Protein AF-A0A383RAY9-F1 (afdb_monomer_lite)

pLDDT: mean 89.91, std 9.3, range [59.38, 98.06]

Sequence (61 aa):
MMPNHVHMLVAIPPKISVSAFMGYLKGKSALMIFEKHANLKYKYGNRKFWAEGYYVSTGLK

Secondary structure (DSSP, 8-state):
-BTTB--------TTS-HHHHHHHHHHHHHHHHHHH-HHHHHHTTT---S-S---------

Organism: Paenibacillus alvei (NCBI:txid44250)

Foldseek 3Di:
DDPQDDDDDDDDDPVDDPVNVCCCVLVVVLVVCCVVCVVVCVVVVVSRRDDPDDDDDDDDD

Structure (mmCIF, N/CA/C/O backbone):
data_AF-A0A383RAY9-F1
#
_entry.id   AF-A0A383RAY9-F1
#
loop_
_atom_site.group_PDB
_atom_site.id
_atom_site.type_symbol
_atom_site.label_atom_id
_atom_site.label_alt_id
_atom_site.label_comp_id
_atom_site.label_asym_id
_atom_site.label_entity_id
_atom_site.label_seq_id
_atom_site.pdbx_PDB_ins_code
_atom_site.Cartn_x
_atom_site.Cartn_y
_atom_site.Cartn_z
_atom_site.occupancy
_atom_site.B_iso_or_equiv
_atom_site.auth_seq_id
_atom_site.auth_comp_id
_atom_site.auth_asym_id
_atom_site.auth_atom_id
_atom_site.pdbx_PDB_model_num
ATOM 1 N N 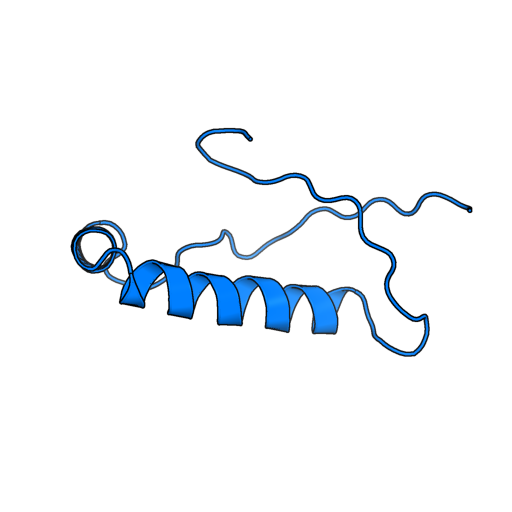. MET A 1 1 ? -13.261 4.797 -13.876 1.00 63.72 1 MET A N 1
ATOM 2 C CA . MET A 1 1 ? -11.828 4.683 -13.517 1.00 63.72 1 MET A CA 1
ATOM 3 C C . MET A 1 1 ? -11.129 5.898 -14.101 1.00 63.72 1 MET A C 1
ATOM 5 O O . MET A 1 1 ? -11.426 6.215 -15.247 1.00 63.72 1 MET A O 1
ATOM 9 N N . MET A 1 2 ? -10.313 6.621 -13.331 1.00 84.94 2 MET A N 1
ATOM 10 C CA . MET A 1 2 ? -9.606 7.794 -13.857 1.00 84.94 2 MET A CA 1
ATOM 11 C C . MET A 1 2 ? -8.214 7.390 -14.357 1.00 84.94 2 MET A C 1
ATOM 13 O O . MET A 1 2 ? -7.650 6.430 -13.831 1.00 84.94 2 MET A O 1
ATOM 17 N N . PRO A 1 3 ? -7.643 8.084 -15.3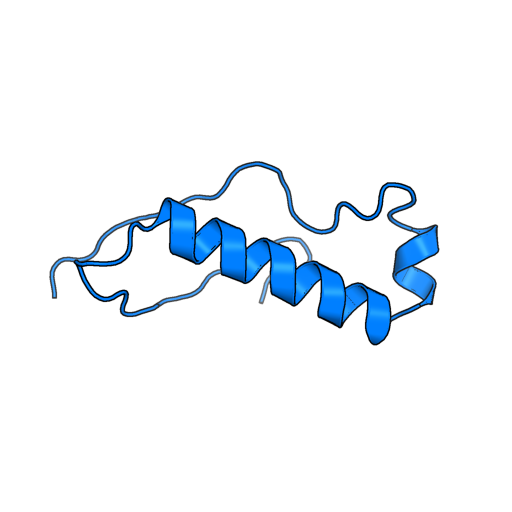59 1.00 85.25 3 PRO A N 1
ATOM 18 C CA . PRO A 1 3 ? -6.379 7.665 -15.973 1.00 85.25 3 PRO A CA 1
ATOM 19 C C . PRO A 1 3 ? -5.187 7.591 -15.007 1.00 85.25 3 PRO A C 1
ATOM 21 O O . PRO A 1 3 ? -4.231 6.870 -15.273 1.00 85.25 3 PRO A O 1
ATOM 24 N N . ASN A 1 4 ? -5.225 8.337 -13.898 1.00 90.00 4 ASN A N 1
ATOM 25 C CA . ASN A 1 4 ? -4.112 8.485 -12.957 1.00 90.00 4 ASN A CA 1
ATOM 26 C C . ASN A 1 4 ? -4.434 8.060 -11.513 1.00 90.00 4 ASN A C 1
ATOM 28 O O . ASN A 1 4 ? -3.543 8.103 -10.668 1.00 90.00 4 ASN A O 1
ATOM 32 N N . HIS A 1 5 ? -5.675 7.668 -11.207 1.00 92.88 5 HIS A N 1
ATOM 33 C CA . HIS A 1 5 ? -6.045 7.213 -9.867 1.00 92.88 5 HIS A CA 1
ATOM 34 C C . HIS A 1 5 ? -7.286 6.316 -9.859 1.00 92.88 5 HIS A C 1
ATOM 36 O O . HIS A 1 5 ? -8.098 6.296 -10.789 1.00 92.88 5 HIS A O 1
ATOM 42 N N . VAL A 1 6 ? -7.432 5.568 -8.767 1.00 95.31 6 VAL A N 1
ATOM 43 C CA . VAL A 1 6 ? -8.510 4.599 -8.572 1.00 95.31 6 VAL A CA 1
ATOM 44 C C . VAL A 1 6 ? -9.266 4.941 -7.294 1.00 95.31 6 VAL A C 1
ATOM 46 O O . VAL A 1 6 ? -8.656 5.149 -6.249 1.00 95.31 6 VAL A O 1
ATOM 49 N N . HIS A 1 7 ? -10.595 4.964 -7.390 1.00 94.75 7 HIS A N 1
ATOM 50 C CA . HIS A 1 7 ? -11.509 5.025 -6.249 1.00 94.75 7 HIS A CA 1
ATOM 51 C C . HIS A 1 7 ? -12.076 3.631 -6.004 1.00 94.75 7 HIS A C 1
ATOM 53 O O . HIS A 1 7 ? -12.487 2.965 -6.956 1.00 94.75 7 HIS A O 1
ATOM 59 N N . MET A 1 8 ? -12.093 3.187 -4.750 1.00 94.75 8 MET A N 1
ATOM 60 C CA . MET A 1 8 ? -12.644 1.889 -4.359 1.00 94.75 8 MET A CA 1
ATOM 61 C C . MET A 1 8 ? -13.489 2.048 -3.103 1.00 94.75 8 MET A C 1
ATOM 63 O O . MET A 1 8 ? -13.057 2.683 -2.143 1.00 94.75 8 MET A O 1
ATOM 67 N N . LEU A 1 9 ? -14.663 1.420 -3.103 1.00 94.75 9 LEU A N 1
ATOM 68 C CA . LEU A 1 9 ? -15.456 1.197 -1.902 1.00 94.75 9 LEU A CA 1
ATOM 69 C C . LEU A 1 9 ? -15.209 -0.239 -1.437 1.00 94.75 9 LEU A C 1
ATOM 71 O O . LEU A 1 9 ? -15.454 -1.181 -2.189 1.00 94.75 9 LEU A O 1
ATOM 75 N N . VAL A 1 10 ? -14.690 -0.407 -0.222 1.00 94.62 10 VAL A N 1
ATOM 76 C CA . VAL A 1 10 ? -14.301 -1.715 0.321 1.00 94.62 10 VAL A CA 1
ATOM 77 C C . VAL A 1 10 ? -14.763 -1.864 1.765 1.00 94.62 10 VAL A C 1
ATOM 79 O O . VAL A 1 10 ? -14.704 -0.918 2.546 1.00 94.62 10 VAL A O 1
ATOM 82 N N . ALA A 1 11 ? -15.188 -3.071 2.131 1.00 95.50 11 ALA A N 1
ATOM 83 C CA . ALA A 1 11 ? -15.414 -3.444 3.521 1.00 95.50 11 ALA A CA 1
ATOM 84 C C . ALA A 1 11 ? -14.129 -4.065 4.087 1.00 95.50 11 ALA A C 1
ATOM 86 O O . ALA A 1 11 ? -13.703 -5.128 3.634 1.00 95.50 11 ALA A O 1
ATOM 87 N N . ILE A 1 12 ? -13.509 -3.407 5.069 1.00 95.19 12 ILE A N 1
ATOM 88 C CA . ILE A 1 12 ? -12.287 -3.887 5.730 1.00 95.19 12 ILE A CA 1
ATOM 89 C C . ILE A 1 12 ? -12.666 -4.418 7.120 1.00 95.19 12 ILE A C 1
ATOM 91 O O . ILE A 1 12 ? -13.290 -3.686 7.890 1.00 95.19 12 ILE A O 1
ATOM 95 N N . PRO A 1 13 ? -12.315 -5.671 7.472 1.00 96.00 13 PRO A N 1
ATOM 96 C CA . PRO A 1 13 ? -12.509 -6.175 8.828 1.00 96.00 13 PRO A CA 1
ATOM 97 C C . PRO A 1 13 ? -11.806 -5.277 9.861 1.00 96.00 13 PRO A C 1
ATOM 99 O O . PRO A 1 13 ? -10.637 -4.959 9.656 1.00 96.00 13 PRO A O 1
ATOM 102 N N . PRO A 1 14 ? -12.433 -4.939 11.004 1.00 94.81 14 PRO A N 1
ATOM 103 C CA . PRO A 1 14 ? -11.879 -3.971 11.963 1.00 94.81 14 PRO A CA 1
ATOM 104 C C . PRO A 1 14 ? -10.553 -4.418 12.600 1.00 94.81 14 PRO A C 1
ATOM 106 O O . PRO A 1 14 ? -9.775 -3.593 13.062 1.00 94.81 14 PRO A O 1
ATOM 109 N N . LYS A 1 15 ? -10.265 -5.727 12.586 1.00 97.31 15 LYS A N 1
ATOM 110 C CA . LYS A 1 15 ? -8.985 -6.305 13.026 1.00 97.31 15 LYS A CA 1
ATOM 111 C C . LYS A 1 15 ? -7.811 -6.034 12.073 1.00 97.31 15 LYS A C 1
ATOM 113 O O . LYS A 1 15 ? -6.673 -6.331 12.415 1.00 97.31 15 LYS A O 1
ATOM 118 N N . ILE A 1 16 ? -8.080 -5.538 10.865 1.00 97.88 16 ILE A N 1
ATOM 119 C CA . ILE A 1 16 ? -7.071 -5.189 9.864 1.00 97.88 16 ILE A CA 1
ATOM 120 C C . ILE A 1 16 ? -7.023 -3.668 9.780 1.00 97.88 16 ILE A C 1
ATOM 122 O O . ILE A 1 16 ? -8.027 -3.024 9.484 1.00 97.88 16 ILE A O 1
ATOM 126 N N . SER A 1 17 ? -5.849 -3.083 10.006 1.00 97.56 17 SER A N 1
ATOM 127 C CA . SER A 1 17 ? -5.692 -1.644 9.827 1.00 97.56 17 SER A CA 1
ATOM 128 C C . SER A 1 17 ? -5.823 -1.259 8.351 1.00 97.56 17 SER A C 1
ATOM 130 O O . SER A 1 17 ? -5.380 -1.978 7.449 1.00 97.56 17 SER A O 1
ATOM 132 N N . VAL A 1 18 ? -6.378 -0.072 8.095 1.00 97.00 18 VAL A N 1
ATOM 133 C CA . VAL A 1 18 ? -6.455 0.499 6.740 1.00 97.00 18 VAL A CA 1
ATOM 134 C C . VAL A 1 18 ? -5.065 0.571 6.100 1.00 97.00 18 VAL A C 1
ATOM 136 O O . VAL A 1 18 ? -4.916 0.257 4.923 1.00 97.00 18 VAL A O 1
ATOM 139 N N . SER A 1 19 ? -4.032 0.927 6.869 1.00 97.38 19 SER A N 1
ATOM 140 C CA . SER A 1 19 ? -2.654 1.010 6.375 1.00 97.38 19 SER A CA 1
ATOM 141 C C . SER A 1 19 ? -2.096 -0.345 5.936 1.00 97.38 19 SER A C 1
ATOM 143 O O . SER A 1 19 ? -1.482 -0.425 4.872 1.00 97.38 19 SER A O 1
ATOM 145 N N . ALA A 1 20 ? -2.351 -1.419 6.691 1.00 98.06 20 ALA A N 1
ATOM 146 C CA . ALA A 1 20 ? -1.929 -2.766 6.316 1.00 98.06 20 ALA A CA 1
ATOM 147 C C . ALA A 1 20 ? -2.644 -3.237 5.042 1.00 98.06 20 ALA A C 1
ATOM 149 O O . ALA A 1 20 ? -2.001 -3.738 4.116 1.00 98.06 20 ALA A O 1
ATOM 150 N N . PHE A 1 21 ? -3.959 -3.007 4.960 1.00 97.75 21 PHE A N 1
ATOM 151 C CA . PHE A 1 21 ? -4.740 -3.304 3.760 1.00 97.75 21 PHE A CA 1
ATOM 152 C C . PHE A 1 21 ? -4.215 -2.540 2.535 1.00 97.75 21 PHE A C 1
ATOM 154 O O . PHE A 1 21 ? -3.950 -3.148 1.497 1.00 97.75 21 PHE A O 1
ATOM 161 N N . MET A 1 22 ? -3.993 -1.228 2.656 1.00 97.75 22 MET A N 1
ATOM 162 C CA . MET A 1 22 ? -3.488 -0.395 1.560 1.00 97.75 22 MET A CA 1
ATOM 163 C C . MET A 1 22 ? -2.060 -0.761 1.151 1.00 97.75 22 MET A C 1
ATOM 165 O O . MET A 1 22 ? -1.757 -0.756 -0.043 1.00 97.75 22 MET A O 1
ATOM 169 N N . GLY A 1 23 ? -1.197 -1.119 2.106 1.00 97.31 23 GLY A N 1
ATOM 170 C CA . GLY A 1 23 ? 0.153 -1.610 1.832 1.00 97.31 23 GLY A CA 1
ATOM 171 C C . GLY A 1 23 ? 0.133 -2.889 0.996 1.00 97.31 23 GLY A C 1
ATOM 172 O O . GLY A 1 23 ? 0.782 -2.956 -0.051 1.00 97.31 23 GLY A O 1
ATOM 173 N N . TYR A 1 24 ? -0.680 -3.871 1.400 1.00 97.50 24 TYR A N 1
ATOM 174 C CA . TYR A 1 24 ? -0.865 -5.103 0.635 1.00 97.50 24 TYR A CA 1
ATOM 175 C C . TYR A 1 24 ? -1.451 -4.825 -0.753 1.00 97.50 24 TYR A C 1
ATOM 177 O O . TYR A 1 24 ? -0.898 -5.275 -1.757 1.00 97.50 24 TYR A O 1
ATOM 185 N N . LEU A 1 25 ? -2.540 -4.056 -0.822 1.00 97.25 25 LEU A N 1
ATOM 186 C CA . LEU A 1 25 ? -3.263 -3.797 -2.061 1.00 97.25 25 LEU A CA 1
ATOM 187 C C . LEU A 1 25 ? -2.385 -3.076 -3.087 1.00 97.25 25 LEU A C 1
ATOM 189 O O . LEU A 1 25 ? -2.264 -3.538 -4.224 1.00 97.25 25 LEU A O 1
ATOM 193 N N . LYS A 1 26 ? -1.728 -1.980 -2.688 1.00 96.12 26 LYS A N 1
ATOM 194 C CA . LYS A 1 26 ? -0.827 -1.217 -3.565 1.00 96.12 26 LYS A CA 1
ATOM 195 C C . LYS A 1 26 ? 0.385 -2.058 -3.974 1.00 96.12 26 LYS A C 1
ATOM 197 O O . LYS A 1 26 ? 0.744 -2.065 -5.149 1.00 96.12 26 LYS A O 1
ATOM 202 N N . GLY A 1 27 ? 0.977 -2.812 -3.045 1.00 95.31 27 GLY A N 1
ATOM 203 C CA . GLY A 1 27 ? 2.141 -3.657 -3.320 1.00 95.31 27 GLY A CA 1
ATOM 204 C C . GLY A 1 27 ? 1.841 -4.808 -4.286 1.00 95.31 27 GLY A C 1
ATOM 205 O O . GLY A 1 27 ? 2.514 -4.954 -5.308 1.00 95.31 27 GLY A O 1
ATOM 206 N N . LYS A 1 28 ? 0.806 -5.609 -4.002 1.00 96.62 28 LYS A N 1
ATOM 207 C CA . LYS A 1 28 ? 0.432 -6.758 -4.842 1.00 96.62 28 LYS A CA 1
ATOM 208 C C . LYS A 1 28 ? -0.063 -6.336 -6.217 1.00 96.62 28 LYS A C 1
ATOM 210 O O . LYS A 1 28 ? 0.348 -6.934 -7.207 1.00 96.62 28 LYS A O 1
ATOM 215 N N . SER A 1 29 ? -0.882 -5.289 -6.300 1.00 95.19 29 SER A N 1
ATOM 216 C CA . SER A 1 29 ? -1.343 -4.788 -7.599 1.00 95.19 29 SER A CA 1
ATOM 217 C C . SER A 1 29 ? -0.194 -4.245 -8.449 1.00 95.19 29 SER A C 1
ATOM 219 O O . SER A 1 29 ? -0.139 -4.565 -9.632 1.00 95.19 29 SER A O 1
ATOM 221 N N . ALA A 1 30 ? 0.759 -3.503 -7.871 1.00 93.44 30 ALA A N 1
ATOM 222 C CA . ALA A 1 30 ? 1.928 -3.027 -8.613 1.00 93.44 30 ALA A CA 1
ATOM 223 C C . ALA A 1 30 ? 2.739 -4.193 -9.201 1.00 93.44 30 ALA A C 1
ATOM 225 O O . ALA A 1 30 ? 3.100 -4.149 -10.377 1.00 93.44 30 ALA A O 1
ATOM 226 N N . LEU A 1 31 ? 2.961 -5.260 -8.420 1.00 92.56 31 LEU A N 1
ATOM 227 C CA . LEU A 1 31 ? 3.634 -6.471 -8.900 1.00 92.56 31 LEU A CA 1
ATOM 228 C C . LEU A 1 31 ? 2.892 -7.084 -10.097 1.00 92.56 31 LEU A C 1
ATOM 230 O O . LEU A 1 31 ? 3.481 -7.243 -11.165 1.00 92.56 31 LEU A O 1
A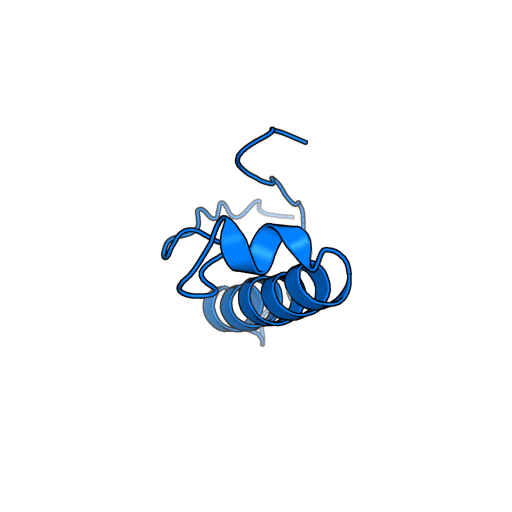TOM 234 N N . MET A 1 32 ? 1.590 -7.337 -9.947 1.00 94.12 32 MET A N 1
ATOM 235 C CA . MET A 1 32 ? 0.764 -7.938 -11.001 1.00 94.12 32 MET A CA 1
ATOM 236 C C . MET A 1 32 ? 0.702 -7.074 -12.268 1.00 94.12 32 MET A C 1
ATOM 238 O O . MET A 1 32 ? 0.684 -7.602 -13.379 1.00 94.12 32 MET A O 1
ATOM 242 N N . ILE A 1 33 ? 0.670 -5.746 -12.126 1.00 92.69 33 ILE A N 1
ATOM 243 C CA . ILE A 1 33 ? 0.655 -4.813 -13.259 1.00 92.69 33 ILE A CA 1
ATOM 244 C C . ILE A 1 33 ? 1.973 -4.888 -14.027 1.00 92.69 33 ILE A C 1
ATOM 246 O O . ILE A 1 33 ? 1.953 -4.998 -15.251 1.00 92.69 33 ILE A O 1
ATOM 250 N N . PHE A 1 34 ? 3.116 -4.878 -13.338 1.00 91.12 34 PHE A N 1
ATOM 251 C CA . PHE A 1 34 ? 4.410 -5.003 -14.009 1.00 91.12 34 PHE A CA 1
ATOM 252 C C . PHE A 1 34 ? 4.639 -6.393 -14.613 1.00 91.12 34 PHE A C 1
ATOM 254 O O . PHE A 1 34 ? 5.338 -6.498 -15.620 1.00 91.12 34 PHE A O 1
ATOM 261 N N . GLU A 1 35 ? 4.073 -7.450 -14.031 1.00 90.75 35 GLU A N 1
ATOM 262 C CA . GLU A 1 35 ? 4.096 -8.795 -14.621 1.00 90.75 35 GLU A CA 1
ATOM 263 C C . GLU A 1 35 ? 3.287 -8.859 -15.922 1.00 90.75 35 GLU A C 1
ATOM 265 O O . GLU A 1 35 ? 3.788 -9.370 -16.921 1.00 90.75 35 GLU A O 1
ATOM 270 N N . LYS A 1 36 ? 2.074 -8.291 -15.941 1.00 92.56 36 LYS A N 1
ATOM 271 C CA . LYS A 1 36 ? 1.181 -8.321 -17.114 1.00 92.56 36 LYS A CA 1
ATOM 272 C C . LYS A 1 36 ? 1.546 -7.312 -18.204 1.00 92.56 36 LYS A C 1
ATOM 274 O O . LYS A 1 36 ? 1.268 -7.551 -19.375 1.00 92.56 36 LYS A O 1
ATOM 279 N N . HIS A 1 37 ? 2.154 -6.187 -17.837 1.00 89.50 37 HIS A N 1
ATOM 280 C CA . HIS A 1 37 ? 2.454 -5.077 -18.741 1.00 89.50 37 HIS A CA 1
ATOM 281 C C . HIS A 1 37 ? 3.945 -4.737 -18.687 1.00 89.50 37 HIS A C 1
ATOM 283 O O . HIS A 1 37 ? 4.366 -3.743 -18.089 1.00 89.50 37 HIS A O 1
ATOM 289 N N . ALA A 1 38 ? 4.766 -5.582 -19.318 1.00 79.75 38 ALA A N 1
ATOM 290 C CA . ALA A 1 38 ? 6.225 -5.457 -19.291 1.00 79.75 38 ALA A CA 1
ATOM 291 C C . ALA A 1 38 ? 6.729 -4.084 -19.781 1.00 79.75 38 ALA A C 1
ATOM 293 O O . ALA A 1 38 ? 7.710 -3.565 -19.251 1.00 79.75 38 ALA A O 1
ATOM 294 N N . ASN A 1 39 ? 6.020 -3.452 -20.721 1.00 81.94 39 ASN A N 1
ATOM 295 C CA . ASN A 1 39 ? 6.315 -2.107 -21.220 1.00 81.94 39 ASN A CA 1
ATOM 296 C C . ASN A 1 39 ? 6.246 -1.022 -20.126 1.00 81.94 39 ASN A C 1
ATOM 298 O O . ASN A 1 39 ? 6.985 -0.038 -20.182 1.00 81.94 39 ASN A O 1
ATOM 302 N N . LEU A 1 40 ? 5.412 -1.203 -19.097 1.00 82.25 40 LEU A N 1
ATOM 303 C CA . LEU A 1 40 ? 5.315 -0.253 -17.989 1.00 82.25 40 LEU A CA 1
ATOM 304 C C . LEU A 1 40 ? 6.560 -0.264 -17.097 1.00 82.25 40 LEU A C 1
ATOM 306 O O . LEU A 1 40 ? 6.842 0.754 -16.469 1.00 82.25 40 LEU A O 1
ATOM 310 N N . LYS A 1 41 ? 7.347 -1.349 -17.073 1.00 71.31 41 LYS A N 1
ATOM 311 C CA . LYS A 1 41 ? 8.620 -1.378 -16.330 1.00 71.31 41 LYS A CA 1
ATOM 312 C C . LYS A 1 41 ? 9.591 -0.307 -16.830 1.00 71.31 41 LYS A C 1
ATOM 314 O O . LYS A 1 41 ? 10.287 0.292 -16.021 1.00 71.31 41 LYS A O 1
ATOM 319 N N . TYR A 1 42 ? 9.598 -0.042 -18.137 1.00 71.94 42 TYR A N 1
ATOM 320 C CA . TYR A 1 42 ? 10.443 0.988 -18.746 1.00 71.94 42 TYR A CA 1
ATOM 321 C C . TYR A 1 42 ? 9.915 2.399 -18.466 1.00 71.94 42 TYR A C 1
ATOM 323 O O . TYR A 1 42 ? 10.692 3.297 -18.161 1.00 71.94 42 TYR A O 1
ATOM 331 N N . LYS A 1 43 ? 8.588 2.588 -18.501 1.00 77.88 43 LYS A N 1
ATOM 332 C CA . LYS A 1 43 ? 7.944 3.874 -18.182 1.00 77.88 43 LYS A CA 1
ATOM 333 C C . LYS A 1 43 ? 8.106 4.268 -16.708 1.00 77.88 43 LYS A C 1
ATOM 335 O O . LYS A 1 43 ? 8.236 5.446 -16.397 1.00 77.88 43 LYS A O 1
ATOM 340 N N . TYR A 1 44 ? 8.107 3.287 -15.809 1.00 79.62 44 TYR A N 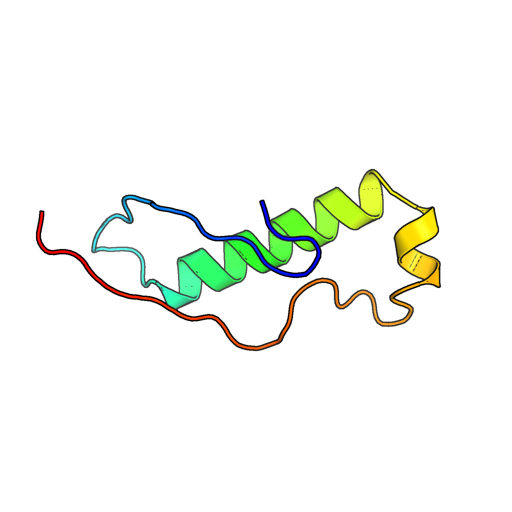1
ATOM 341 C CA . TYR A 1 44 ? 8.236 3.478 -14.366 1.00 79.62 44 TYR A CA 1
ATOM 342 C C . TYR A 1 44 ? 9.526 2.825 -13.864 1.00 79.62 44 TYR A C 1
ATOM 344 O O . TYR A 1 44 ? 9.465 1.920 -13.037 1.00 79.62 44 TYR A O 1
ATOM 352 N N . GLY A 1 45 ? 10.687 3.272 -14.360 1.00 68.12 45 GLY A N 1
ATOM 353 C CA . GLY A 1 45 ? 12.008 2.645 -14.159 1.00 68.12 45 GLY A CA 1
ATOM 354 C C . GLY A 1 45 ? 12.384 2.257 -12.717 1.00 68.12 45 GLY A C 1
ATOM 355 O O . GLY A 1 45 ? 13.137 1.308 -12.523 1.00 68.12 45 GLY A O 1
ATOM 356 N N . ASN A 1 46 ? 11.785 2.891 -11.701 1.00 76.19 46 ASN A N 1
ATOM 357 C CA . ASN A 1 46 ? 11.962 2.545 -10.279 1.00 76.19 46 ASN A CA 1
ATOM 358 C C . ASN A 1 46 ? 10.941 1.521 -9.743 1.00 76.19 46 ASN A C 1
ATOM 360 O O . ASN A 1 46 ? 10.819 1.343 -8.533 1.00 76.19 46 ASN A O 1
ATOM 364 N N . ARG A 1 47 ? 10.143 0.899 -10.619 1.00 74.62 47 ARG A N 1
ATOM 365 C CA . ARG A 1 47 ? 9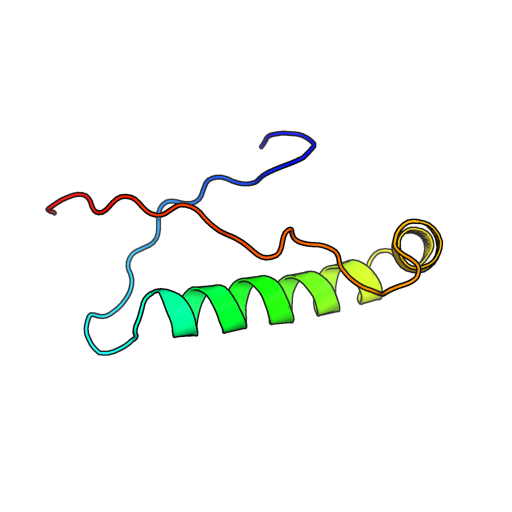.017 0.003 -10.294 1.00 74.62 47 ARG A CA 1
ATOM 366 C C . ARG A 1 47 ? 8.027 0.597 -9.276 1.00 74.62 47 ARG A C 1
ATOM 368 O O . ARG A 1 47 ? 7.327 -0.134 -8.579 1.00 74.62 47 ARG A O 1
ATOM 375 N N . LYS A 1 48 ? 7.934 1.929 -9.203 1.00 87.25 48 LYS A N 1
ATOM 376 C CA . LYS A 1 48 ? 6.908 2.643 -8.435 1.00 87.25 48 LYS A CA 1
ATOM 377 C C . LYS A 1 48 ? 5.711 2.895 -9.349 1.00 87.25 48 LYS A C 1
ATOM 379 O O . LYS A 1 48 ? 5.783 3.741 -10.233 1.00 87.25 48 LYS A O 1
ATOM 384 N N . PHE A 1 49 ? 4.635 2.134 -9.155 1.00 91.44 49 PHE A N 1
ATOM 385 C CA . PHE A 1 49 ? 3.390 2.316 -9.909 1.00 91.44 49 PHE A CA 1
ATOM 386 C C . PHE A 1 49 ? 2.433 3.297 -9.217 1.00 91.44 49 PHE A C 1
ATOM 388 O O . PHE A 1 49 ? 1.876 4.187 -9.851 1.00 91.44 49 PHE A O 1
ATOM 395 N N . TRP A 1 50 ? 2.261 3.151 -7.902 1.00 94.00 50 TRP A N 1
ATOM 396 C CA . TRP A 1 50 ? 1.390 4.011 -7.105 1.00 94.00 50 TRP A CA 1
ATOM 397 C C . TRP A 1 50 ? 2.153 5.193 -6.505 1.00 94.00 50 TRP A C 1
ATOM 399 O O . TRP A 1 50 ? 3.336 5.076 -6.185 1.00 94.00 50 TRP A O 1
ATOM 409 N N . ALA A 1 51 ? 1.443 6.296 -6.261 1.00 94.12 51 ALA A N 1
ATOM 410 C CA . ALA A 1 51 ? 1.919 7.358 -5.377 1.00 94.12 51 ALA A CA 1
ATOM 411 C C . ALA A 1 51 ? 2.153 6.820 -3.953 1.00 94.12 51 ALA A C 1
ATOM 413 O O . ALA A 1 51 ? 1.556 5.817 -3.559 1.00 94.12 51 ALA A O 1
ATOM 414 N N . GLU A 1 52 ? 2.994 7.481 -3.158 1.00 93.56 52 GLU A N 1
ATOM 415 C CA . GLU A 1 52 ? 3.319 7.032 -1.793 1.00 93.56 52 GLU A CA 1
ATOM 416 C C . GLU A 1 52 ? 2.099 7.121 -0.863 1.00 93.56 52 GLU A C 1
ATOM 418 O O . GLU A 1 52 ? 1.772 6.155 -0.170 1.00 93.56 52 GLU A O 1
ATOM 423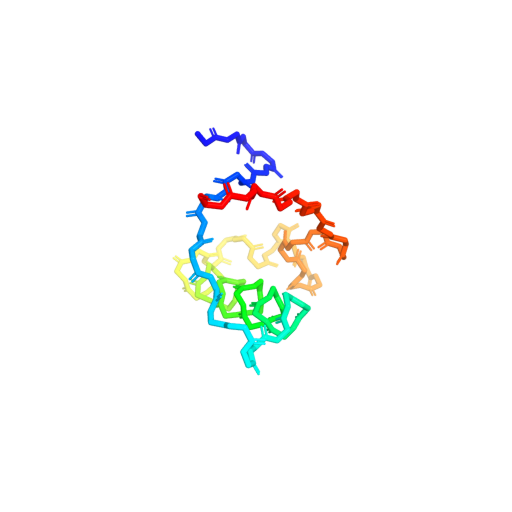 N N . GLY A 1 53 ? 1.340 8.214 -0.955 1.00 95.44 53 GLY A N 1
ATOM 424 C CA . GLY A 1 53 ? 0.117 8.430 -0.184 1.00 95.44 53 GLY A CA 1
ATOM 425 C C . GLY A 1 53 ? -1.109 7.649 -0.672 1.00 95.44 53 GLY A C 1
ATOM 426 O O . GLY A 1 53 ? -1.104 6.967 -1.703 1.00 95.44 53 GLY A O 1
ATOM 427 N N . TYR A 1 54 ? -2.179 7.748 0.108 1.00 97.00 54 TYR A N 1
ATOM 428 C CA . TYR A 1 54 ? -3.537 7.353 -0.254 1.00 97.00 54 TYR A CA 1
ATOM 429 C C . TYR A 1 54 ? -4.531 8.209 0.540 1.00 97.00 54 TYR A C 1
ATOM 431 O O . TYR A 1 54 ? -4.191 8.726 1.602 1.00 97.00 54 TYR A O 1
ATOM 439 N N . TYR A 1 55 ? -5.751 8.349 0.026 1.00 96.69 55 TYR A N 1
ATOM 440 C CA . TYR A 1 55 ? -6.852 8.996 0.734 1.00 96.69 55 TYR A CA 1
ATOM 441 C C . TYR A 1 55 ? -7.847 7.938 1.205 1.00 96.69 55 TYR A C 1
ATOM 443 O O . TYR A 1 55 ? -8.124 6.981 0.479 1.00 96.69 55 TYR A O 1
ATOM 451 N N . VAL A 1 56 ? -8.380 8.112 2.413 1.00 96.50 56 VAL A N 1
ATOM 452 C CA . VAL A 1 56 ? -9.450 7.273 2.946 1.00 96.50 56 VAL A CA 1
ATOM 453 C C . VAL A 1 56 ? -10.508 8.155 3.591 1.00 96.50 56 VAL A C 1
ATOM 455 O O . VAL A 1 56 ? -10.189 9.095 4.314 1.00 96.50 56 VAL A O 1
ATOM 458 N N . SER A 1 57 ? -11.766 7.821 3.330 1.00 95.81 57 SER A N 1
ATOM 459 C CA . SER A 1 57 ? -12.914 8.343 4.058 1.00 95.81 57 SER A CA 1
ATOM 460 C C . SER A 1 57 ? -13.720 7.159 4.568 1.00 95.81 57 SER A C 1
ATOM 462 O O . SER A 1 57 ? -13.930 6.182 3.844 1.00 95.81 57 SER A O 1
ATOM 464 N N . THR A 1 58 ? -14.117 7.218 5.832 1.00 93.06 58 THR A N 1
ATOM 465 C CA . THR A 1 58 ? -14.924 6.185 6.474 1.00 93.06 58 THR A CA 1
ATOM 466 C C . THR A 1 58 ? -16.382 6.609 6.433 1.00 93.06 58 THR A C 1
ATOM 468 O O . THR A 1 58 ? -16.757 7.593 7.066 1.00 93.06 58 THR A O 1
ATOM 471 N N . GLY A 1 59 ? -17.208 5.854 5.714 1.00 85.25 59 GLY A N 1
ATOM 472 C CA . GLY A 1 59 ? -18.648 5.898 5.929 1.00 85.25 59 GLY A CA 1
ATOM 473 C C . GLY A 1 59 ? -18.992 5.081 7.167 1.00 85.25 59 GLY A C 1
ATOM 474 O O . GLY A 1 59 ? -18.452 3.989 7.357 1.00 85.25 59 GLY A O 1
ATOM 475 N N . LEU A 1 60 ? -19.888 5.598 8.004 1.00 75.94 60 LEU A N 1
ATOM 476 C CA . LEU A 1 60 ? -20.642 4.723 8.893 1.00 75.94 60 LEU A CA 1
ATOM 477 C C . LEU A 1 60 ? -21.510 3.819 8.012 1.00 75.94 60 LEU A C 1
ATOM 479 O O . LEU A 1 60 ? -22.003 4.256 6.970 1.00 75.94 60 LEU A O 1
ATOM 483 N N . LYS A 1 61 ? -21.605 2.549 8.393 1.00 59.38 61 LYS A N 1
ATOM 484 C CA . LYS A 1 61 ? -22.524 1.618 7.748 1.00 59.38 61 LYS A CA 1
ATOM 485 C C . LYS A 1 61 ? -23.949 1.902 8.198 1.00 59.38 61 LYS A C 1
ATOM 487 O O . LYS A 1 61 ? -24.099 2.312 9.370 1.00 59.38 61 LYS A O 1
#

Radius of gyration: 13.54 Å; chains: 1; bounding box: 34×18×34 Å

InterPro domains:
  IPR002686 Transposase IS200-like [PF01797] (1-58)
  IPR036515 Transposase IS200-like superfamily [G3DSA:3.30.70.1290] (1-60)
  IPR036515 Transposase IS200-like superfamily [SSF143422] (2-58)